Protein AF-X0U8C5-F1 (afdb_monomer_lite)

Sequence (104 aa):
ECVDGCVVRMTNAYPVYADNHEDHRQTIKKWLNEYFKNVFPAGRGGLHMYNNQDHSMMAAILSVQNVIEDAGFDVWAINSDAEYAEEGQAATEVEERLVPKALS

Structure (mmCIF, N/CA/C/O backbone):
data_AF-X0U8C5-F1
#
_entry.id   AF-X0U8C5-F1
#
loop_
_atom_site.group_PDB
_atom_site.id
_atom_site.type_symbol
_atom_site.label_atom_id
_atom_site.label_alt_id
_atom_site.label_comp_id
_atom_site.label_asym_id
_atom_site.label_entity_id
_atom_site.label_seq_id
_atom_site.pdbx_PDB_ins_code
_atom_site.Cartn_x
_atom_site.Cartn_y
_atom_site.Cartn_z
_atom_site.occupancy
_atom_site.B_iso_or_equiv
_atom_site.auth_seq_id
_atom_site.auth_comp_id
_atom_site.auth_asym_id
_atom_site.auth_atom_id
_atom_site.pdbx_PDB_model_num
ATOM 1 N N . GLU A 1 1 ? 21.235 -21.627 -31.579 1.00 83.69 1 GLU A N 1
ATOM 2 C CA . GLU A 1 1 ? 20.189 -20.876 -32.300 1.00 83.69 1 GLU A CA 1
ATOM 3 C C . GLU A 1 1 ? 19.184 -20.383 -31.269 1.00 83.69 1 GLU A C 1
ATOM 5 O O . GLU A 1 1 ? 18.907 -21.127 -30.335 1.00 83.69 1 GLU A O 1
ATOM 10 N N . CYS A 1 2 ? 18.746 -19.126 -31.347 1.00 84.06 2 CYS A N 1
ATOM 11 C CA . CYS A 1 2 ? 17.710 -18.609 -30.450 1.00 84.06 2 CYS A CA 1
ATOM 12 C C . CYS A 1 2 ? 16.343 -18.962 -31.042 1.00 84.06 2 CYS A C 1
ATOM 14 O O . CYS A 1 2 ? 16.136 -18.721 -32.229 1.00 84.06 2 CYS A O 1
ATOM 16 N N . VAL A 1 3 ? 15.451 -19.546 -30.239 1.00 94.25 3 VAL A N 1
ATOM 17 C CA . VAL A 1 3 ? 14.159 -20.071 -30.714 1.00 94.25 3 VAL A CA 1
ATOM 18 C C . VAL A 1 3 ? 13.023 -19.057 -30.521 1.00 94.25 3 VAL A C 1
ATOM 20 O O . VAL A 1 3 ? 12.092 -19.056 -31.318 1.00 94.25 3 VAL A O 1
ATOM 23 N N . ASP A 1 4 ? 13.105 -18.176 -29.512 1.00 94.44 4 ASP A N 1
ATOM 24 C CA . ASP A 1 4 ? 12.133 -17.097 -29.268 1.00 94.44 4 ASP A CA 1
ATOM 25 C C . ASP A 1 4 ? 12.685 -16.028 -28.294 1.00 94.44 4 ASP A C 1
ATOM 27 O O . ASP A 1 4 ? 13.657 -16.272 -27.573 1.00 94.44 4 ASP A O 1
ATOM 31 N N . GLY A 1 5 ? 12.053 -14.852 -28.249 1.00 95.19 5 GLY A N 1
ATOM 32 C CA . GLY A 1 5 ? 12.324 -13.777 -27.296 1.00 95.19 5 GLY A CA 1
ATOM 33 C C . GLY A 1 5 ? 11.153 -12.796 -27.180 1.00 95.19 5 GLY A C 1
ATOM 34 O O . GLY A 1 5 ? 10.533 -12.427 -28.173 1.00 95.19 5 GLY A O 1
ATOM 35 N N . CYS A 1 6 ? 10.869 -12.329 -25.960 1.00 95.75 6 CYS A N 1
ATOM 36 C CA . CYS A 1 6 ? 9.777 -11.393 -25.679 1.00 95.75 6 CYS A CA 1
ATOM 37 C C . CYS A 1 6 ? 10.272 -10.189 -24.868 1.00 95.75 6 CYS A C 1
ATOM 39 O O . CYS A 1 6 ? 11.076 -10.335 -23.947 1.00 95.75 6 CYS A O 1
ATOM 41 N N . VAL A 1 7 ? 9.765 -8.998 -25.199 1.00 96.25 7 VAL A N 1
ATOM 42 C CA . VAL A 1 7 ? 10.016 -7.754 -24.465 1.00 96.25 7 VAL A CA 1
ATOM 43 C C . VAL A 1 7 ? 8.679 -7.165 -24.044 1.00 96.25 7 VAL A C 1
ATOM 45 O O . VAL A 1 7 ? 7.844 -6.833 -24.883 1.00 96.25 7 VAL A O 1
ATOM 48 N N . VAL A 1 8 ? 8.500 -6.986 -22.737 1.00 96.31 8 VAL A N 1
ATOM 49 C CA . VAL A 1 8 ? 7.327 -6.319 -22.168 1.00 96.31 8 VAL A CA 1
ATOM 50 C C . VAL A 1 8 ? 7.792 -5.110 -21.375 1.00 96.31 8 VAL A C 1
ATOM 52 O O . VAL A 1 8 ? 8.607 -5.223 -20.462 1.00 96.31 8 VAL A O 1
ATOM 55 N N . ARG A 1 9 ? 7.256 -3.936 -21.712 1.00 96.38 9 ARG A N 1
ATOM 56 C CA . ARG A 1 9 ? 7.473 -2.714 -20.939 1.00 96.38 9 ARG A CA 1
ATOM 57 C C . ARG A 1 9 ? 6.343 -2.555 -19.931 1.00 96.38 9 ARG A C 1
ATOM 59 O O . ARG A 1 9 ? 5.200 -2.355 -20.325 1.00 96.38 9 ARG A O 1
ATOM 66 N N . MET A 1 10 ? 6.678 -2.593 -18.645 1.00 94.31 10 MET A N 1
ATOM 67 C CA . MET A 1 10 ? 5.725 -2.362 -17.562 1.00 94.31 10 MET A CA 1
ATOM 68 C C . MET A 1 10 ? 5.948 -0.978 -16.953 1.00 94.31 10 MET A C 1
ATOM 70 O O . MET A 1 10 ? 6.981 -0.714 -16.339 1.00 94.31 10 MET A O 1
ATOM 74 N N . THR A 1 11 ? 4.990 -0.073 -17.137 1.00 92.38 11 THR A N 1
ATOM 75 C CA . THR A 1 11 ? 4.985 1.218 -16.437 1.00 92.38 11 THR A CA 1
ATOM 76 C C . THR A 1 11 ? 4.636 1.008 -14.966 1.00 92.38 11 THR A C 1
ATOM 78 O O . THR A 1 11 ? 3.764 0.199 -14.666 1.00 92.38 11 THR A O 1
ATOM 81 N N . ASN A 1 12 ? 5.269 1.759 -14.061 1.00 87.62 12 ASN A N 1
ATOM 82 C CA . ASN A 1 12 ? 5.011 1.705 -12.613 1.00 87.62 12 ASN A CA 1
ATOM 83 C C . ASN A 1 12 ? 5.260 0.323 -11.976 1.00 87.62 12 ASN A C 1
ATOM 85 O O . ASN A 1 12 ? 4.558 -0.082 -11.054 1.00 87.62 12 ASN A O 1
ATOM 89 N N . ALA A 1 13 ? 6.265 -0.412 -12.462 1.00 88.19 13 ALA A N 1
ATOM 90 C CA . ALA A 1 13 ? 6.612 -1.735 -11.936 1.00 88.19 13 ALA A CA 1
ATOM 91 C C . ALA A 1 13 ? 7.159 -1.699 -10.495 1.00 88.19 13 ALA A C 1
ATOM 93 O O . ALA A 1 13 ? 7.017 -2.673 -9.746 1.00 88.19 13 ALA A O 1
ATOM 94 N N . TYR A 1 14 ? 7.776 -0.579 -10.111 1.00 88.12 14 TYR A N 1
ATOM 95 C CA . TYR A 1 14 ? 8.426 -0.403 -8.819 1.00 88.12 14 TYR A CA 1
ATOM 96 C C . TYR A 1 14 ? 8.035 0.938 -8.195 1.00 88.12 14 TYR A C 1
ATOM 98 O O . TYR A 1 14 ? 8.035 1.953 -8.902 1.00 88.12 14 TYR A O 1
ATOM 106 N N . PRO A 1 15 ? 7.705 0.960 -6.894 1.00 89.00 15 PRO A N 1
ATOM 107 C CA . PRO A 1 15 ? 7.554 2.205 -6.168 1.00 89.00 15 PRO A CA 1
ATOM 108 C C . PRO A 1 15 ? 8.931 2.851 -6.031 1.00 89.00 15 PRO A C 1
ATOM 110 O O . PRO A 1 15 ? 9.899 2.211 -5.642 1.00 89.00 15 PRO A O 1
ATOM 113 N N . VAL A 1 16 ? 9.050 4.125 -6.380 1.00 88.25 16 VAL A N 1
ATOM 114 C CA . VAL A 1 16 ? 10.305 4.857 -6.189 1.00 88.25 16 VAL A CA 1
ATOM 115 C C . VAL A 1 16 ? 10.252 5.540 -4.831 1.00 88.25 16 VAL A C 1
ATOM 117 O O . VAL A 1 16 ? 9.328 6.314 -4.563 1.00 88.25 16 VAL A O 1
ATOM 120 N N . TYR A 1 17 ? 11.234 5.244 -3.982 1.00 88.12 17 TYR A N 1
ATOM 121 C CA . TYR A 1 17 ? 11.410 5.885 -2.682 1.00 88.12 17 TYR A CA 1
ATOM 122 C C . TYR A 1 17 ? 12.292 7.125 -2.875 1.00 88.12 17 TYR A C 1
ATOM 124 O O . TYR A 1 17 ? 13.505 7.080 -2.703 1.00 88.12 17 TYR A O 1
ATOM 132 N N . ALA A 1 18 ? 11.682 8.214 -3.346 1.00 85.62 18 ALA A N 1
ATOM 133 C CA . ALA A 1 18 ? 12.333 9.523 -3.409 1.00 85.62 18 ALA A CA 1
ATOM 134 C C . ALA A 1 18 ? 12.385 10.177 -2.014 1.00 85.62 18 ALA A C 1
ATOM 136 O O . ALA A 1 18 ? 11.712 9.712 -1.096 1.00 85.62 18 ALA A O 1
ATOM 137 N N . ASP A 1 19 ? 13.112 11.288 -1.872 1.00 86.88 19 ASP A N 1
ATOM 138 C CA . ASP A 1 19 ? 13.360 11.970 -0.587 1.00 86.88 19 ASP A CA 1
ATOM 139 C C . ASP A 1 19 ? 12.097 12.257 0.253 1.00 86.88 19 ASP A C 1
ATOM 141 O O . ASP A 1 19 ? 12.155 12.268 1.477 1.00 86.88 19 ASP A O 1
ATOM 145 N N . ASN A 1 20 ? 10.944 12.465 -0.389 1.00 90.44 20 ASN A N 1
ATOM 146 C CA . ASN A 1 20 ? 9.655 12.768 0.248 1.00 90.44 20 ASN A CA 1
ATOM 147 C C . ASN A 1 20 ? 8.638 11.613 0.187 1.00 90.44 20 ASN A C 1
ATOM 149 O O . ASN A 1 20 ? 7.436 11.827 0.357 1.00 90.44 20 ASN A O 1
ATOM 153 N N . HIS A 1 21 ? 9.094 10.389 -0.091 1.00 89.00 21 HIS A N 1
ATOM 154 C CA . HIS A 1 21 ? 8.234 9.207 -0.200 1.00 89.00 21 HIS A CA 1
ATOM 155 C C . HIS A 1 21 ? 7.390 8.981 1.055 1.00 89.00 21 HIS A C 1
ATOM 157 O O . HIS A 1 21 ? 6.173 8.820 0.947 1.00 89.00 21 HIS A O 1
ATOM 163 N N . GLU A 1 22 ? 8.025 9.013 2.227 1.00 89.81 22 GLU A N 1
ATOM 164 C CA . GLU A 1 22 ? 7.361 8.794 3.511 1.00 89.81 22 GLU A CA 1
ATOM 165 C C . GLU A 1 22 ? 6.276 9.846 3.756 1.00 89.81 22 GLU A C 1
ATOM 167 O O . GLU A 1 22 ? 5.124 9.497 4.005 1.00 89.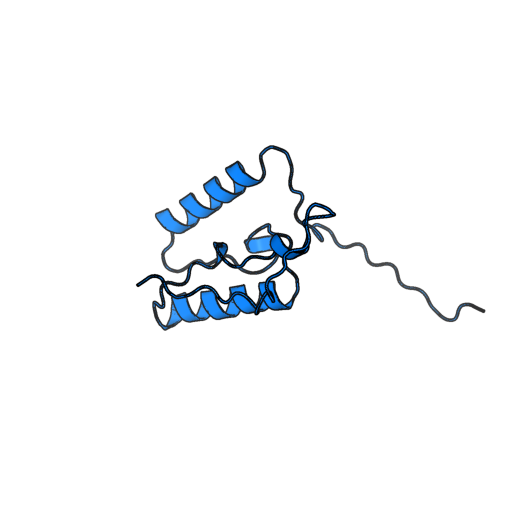81 22 GLU A O 1
ATOM 172 N N . ASP A 1 23 ? 6.610 11.128 3.591 1.00 94.00 23 ASP A N 1
ATOM 173 C CA . ASP A 1 23 ? 5.683 12.243 3.805 1.00 94.00 23 ASP A CA 1
ATOM 174 C C . ASP A 1 23 ? 4.459 12.155 2.885 1.00 94.00 23 ASP A C 1
ATOM 176 O O . ASP A 1 23 ? 3.315 12.352 3.314 1.00 94.00 23 ASP A O 1
ATOM 180 N N . HIS A 1 24 ? 4.673 11.811 1.613 1.00 94.06 24 HIS A N 1
ATOM 181 C CA . HIS A 1 24 ? 3.585 11.586 0.666 1.00 94.06 24 HIS A CA 1
ATOM 182 C C . HIS A 1 24 ? 2.724 10.387 1.060 1.00 94.06 24 HIS A C 1
ATOM 184 O O . HIS A 1 24 ? 1.492 10.478 1.036 1.00 94.06 24 HIS A O 1
ATOM 190 N N . ARG A 1 25 ? 3.347 9.274 1.461 1.00 92.62 25 ARG A N 1
ATOM 191 C CA . ARG A 1 25 ? 2.620 8.076 1.888 1.00 92.62 25 ARG A CA 1
ATOM 192 C C . ARG A 1 25 ? 1.779 8.359 3.130 1.00 92.62 25 ARG A C 1
ATOM 194 O O . ARG A 1 25 ? 0.603 8.007 3.151 1.00 92.62 25 ARG A O 1
ATOM 201 N N . GLN A 1 26 ? 2.333 9.053 4.123 1.00 93.94 26 GLN A N 1
ATOM 202 C CA . GLN A 1 26 ? 1.609 9.453 5.331 1.00 93.94 26 GLN A CA 1
ATOM 203 C C . GLN A 1 26 ? 0.461 10.415 5.024 1.00 93.94 26 GLN A C 1
ATOM 205 O O . GLN A 1 26 ? -0.625 10.275 5.587 1.00 93.94 26 GLN A O 1
ATOM 210 N N . THR A 1 27 ? 0.656 11.346 4.086 1.00 96.81 27 THR A N 1
ATOM 211 C CA . THR A 1 27 ? -0.412 12.242 3.621 1.00 96.81 27 THR A CA 1
ATOM 212 C C . THR A 1 27 ? -1.589 11.447 3.049 1.00 96.81 27 THR A C 1
ATOM 214 O O . THR A 1 27 ? -2.737 11.684 3.432 1.00 96.81 27 THR A O 1
ATOM 217 N N . ILE A 1 28 ? -1.315 10.458 2.190 1.00 95.50 28 ILE A N 1
ATOM 218 C CA . ILE A 1 28 ? -2.342 9.584 1.602 1.00 95.50 28 ILE A CA 1
ATOM 219 C C . ILE A 1 28 ? -2.994 8.700 2.674 1.00 95.50 28 ILE A C 1
ATOM 221 O O . ILE A 1 28 ? -4.221 8.633 2.729 1.00 95.50 28 ILE A O 1
ATOM 225 N N . LYS A 1 29 ? -2.203 8.063 3.552 1.00 94.38 29 LYS A N 1
ATOM 226 C CA . LYS A 1 29 ? -2.702 7.230 4.663 1.00 94.38 29 LYS A CA 1
ATOM 227 C C . LYS A 1 29 ? -3.663 8.016 5.548 1.00 94.38 29 LYS A C 1
ATOM 229 O O . LYS A 1 29 ? -4.769 7.553 5.817 1.00 94.38 29 LYS A O 1
ATOM 234 N N . LYS A 1 30 ? -3.268 9.221 5.968 1.00 95.88 30 LYS A N 1
ATOM 235 C CA . LYS A 1 30 ? -4.098 10.095 6.801 1.00 95.88 30 LYS A CA 1
ATOM 236 C C . LYS A 1 30 ? -5.399 10.466 6.096 1.00 95.88 30 LYS A C 1
ATOM 238 O O . LYS A 1 30 ? -6.460 10.334 6.695 1.00 95.88 30 LYS A O 1
ATOM 243 N N . TRP A 1 31 ? -5.322 10.900 4.839 1.00 96.94 31 TRP A N 1
ATOM 244 C CA . TRP A 1 31 ? -6.506 11.274 4.071 1.00 96.94 31 TRP A CA 1
ATOM 245 C C . TRP A 1 31 ? -7.472 10.094 3.896 1.00 96.94 31 TRP A C 1
ATOM 247 O O . TRP A 1 31 ? -8.669 10.241 4.128 1.00 96.94 31 TRP A O 1
ATOM 257 N N . LEU A 1 32 ? -6.968 8.901 3.572 1.00 95.12 32 LEU A N 1
ATOM 258 C CA . LEU A 1 32 ? -7.811 7.709 3.469 1.00 95.12 32 LEU A CA 1
ATOM 259 C C . LEU A 1 32 ? -8.511 7.394 4.797 1.00 95.12 32 LEU 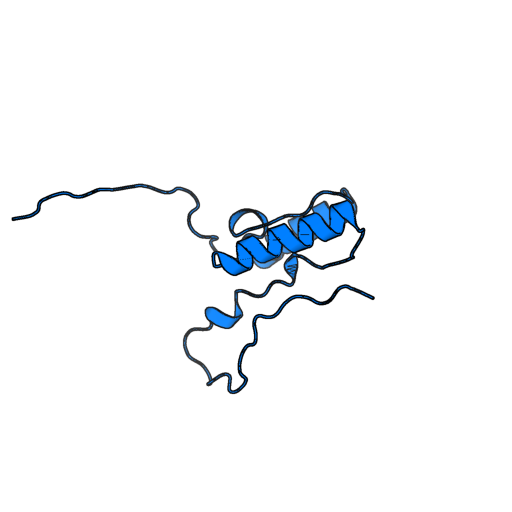A C 1
ATOM 261 O O . LEU A 1 32 ? -9.730 7.253 4.811 1.00 95.12 32 LEU A O 1
ATOM 265 N N . ASN A 1 33 ? -7.766 7.376 5.904 1.00 92.00 33 ASN A N 1
ATOM 266 C CA . ASN A 1 33 ? -8.309 7.065 7.229 1.00 92.00 33 ASN A CA 1
ATOM 267 C C . ASN A 1 33 ? -9.322 8.107 7.736 1.00 92.00 33 ASN A C 1
ATOM 269 O O . ASN A 1 33 ? -10.245 7.764 8.471 1.00 92.00 33 ASN A O 1
ATOM 273 N N . GLU A 1 34 ? -9.144 9.381 7.384 1.00 95.75 34 GLU A N 1
ATOM 274 C CA . GLU A 1 34 ? -10.016 10.472 7.831 1.00 95.75 34 GLU A CA 1
ATOM 275 C C . GLU A 1 34 ? -11.359 10.475 7.089 1.00 95.75 34 GLU A C 1
ATOM 277 O O . GLU A 1 34 ? -12.407 10.690 7.701 1.00 95.75 34 GLU A O 1
ATOM 282 N N . TYR A 1 35 ? -11.340 10.218 5.778 1.00 96.75 35 TYR A N 1
ATOM 283 C CA . TYR A 1 35 ? -12.513 10.409 4.921 1.00 96.75 35 TYR A CA 1
ATOM 284 C C . TYR A 1 35 ? -13.218 9.110 4.521 1.00 96.75 35 TYR A C 1
ATOM 286 O O . TYR A 1 35 ? -14.379 9.159 4.109 1.00 96.75 35 TYR A O 1
ATOM 294 N N . PHE A 1 36 ? -12.573 7.949 4.661 1.00 93.56 36 PHE A N 1
ATOM 295 C CA . PHE A 1 36 ? -13.124 6.673 4.214 1.00 93.56 36 PHE A CA 1
ATOM 296 C C . PHE A 1 36 ? -12.990 5.596 5.287 1.00 93.56 36 PHE A C 1
ATOM 298 O O . PHE A 1 36 ? -11.903 5.281 5.755 1.00 93.56 36 PHE A O 1
ATOM 305 N N . LYS A 1 37 ? -14.118 4.973 5.636 1.00 88.00 37 LYS A N 1
ATOM 306 C CA . LYS A 1 37 ? -14.153 3.842 6.579 1.00 88.00 37 LYS A CA 1
ATOM 307 C C . LYS A 1 37 ? -14.099 2.476 5.893 1.00 88.00 37 LYS A C 1
ATOM 309 O O . LYS A 1 37 ? -13.937 1.462 6.552 1.00 88.00 37 LYS A O 1
ATOM 314 N N . ASN A 1 38 ? -14.282 2.446 4.575 1.00 89.50 38 ASN A N 1
ATOM 315 C CA . ASN A 1 38 ? -14.466 1.232 3.778 1.00 89.50 38 ASN A CA 1
ATOM 316 C C . ASN A 1 38 ? -13.555 1.183 2.539 1.00 89.50 38 ASN A C 1
ATOM 318 O O . ASN A 1 38 ? -13.832 0.435 1.603 1.00 89.50 38 ASN A O 1
ATOM 322 N N . VAL A 1 39 ? -12.499 1.999 2.505 1.00 93.12 39 VAL A N 1
ATOM 323 C CA . VAL A 1 39 ? -11.502 2.008 1.430 1.00 93.12 39 VAL A CA 1
ATOM 324 C C . VAL A 1 39 ? -10.158 1.631 2.030 1.00 93.12 39 VAL A C 1
ATOM 326 O O . VAL A 1 39 ? -9.635 2.348 2.877 1.00 93.12 39 VAL A O 1
ATOM 329 N N . PHE A 1 40 ? -9.595 0.520 1.561 1.00 93.06 40 PHE A N 1
ATOM 330 C CA . PHE A 1 40 ? -8.315 0.002 2.032 1.00 93.06 40 PHE A CA 1
ATOM 331 C C . PHE A 1 40 ? -7.352 -0.145 0.848 1.00 93.06 40 PHE A C 1
ATOM 333 O O 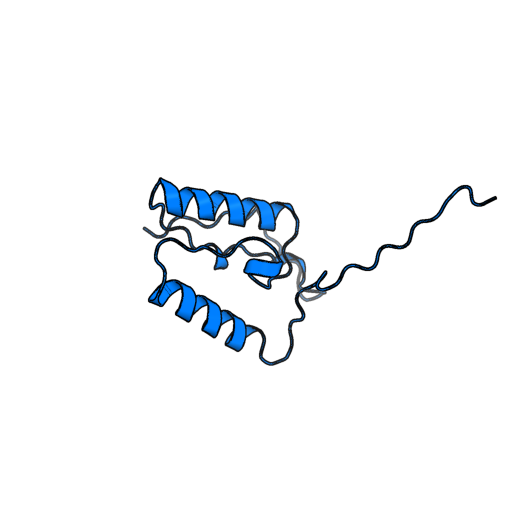. PHE A 1 40 ? -7.702 -0.790 -0.145 1.00 93.06 40 PHE A O 1
ATOM 340 N N . PRO A 1 41 ? -6.156 0.464 0.904 1.00 93.00 41 PRO A N 1
ATOM 341 C CA . PRO A 1 41 ? -5.137 0.255 -0.112 1.00 93.00 41 PRO A CA 1
ATOM 342 C C . PRO A 1 41 ? -4.530 -1.141 0.022 1.00 93.00 41 PRO A C 1
ATOM 344 O O . PRO A 1 41 ? -4.308 -1.637 1.124 1.00 93.00 41 PRO A O 1
ATOM 347 N N . ALA A 1 42 ? -4.216 -1.761 -1.113 1.00 92.44 42 ALA A N 1
ATOM 348 C CA . ALA A 1 42 ? -3.612 -3.085 -1.155 1.00 92.44 42 ALA A CA 1
ATOM 349 C C . ALA A 1 42 ? -2.562 -3.198 -2.267 1.00 92.44 42 ALA A C 1
ATOM 351 O O . ALA A 1 42 ? -2.588 -2.475 -3.269 1.00 92.44 42 ALA A O 1
ATOM 352 N N . GLY A 1 43 ? -1.641 -4.145 -2.092 1.00 90.56 43 GLY A N 1
ATOM 353 C CA . GLY A 1 43 ? -0.591 -4.452 -3.060 1.00 90.56 43 GLY A CA 1
ATOM 354 C C . GLY A 1 43 ? 0.493 -3.379 -3.192 1.00 90.56 43 GLY A C 1
ATOM 355 O O . GLY A 1 43 ? 0.496 -2.362 -2.500 1.00 90.56 43 GLY A O 1
ATOM 356 N N . ARG A 1 44 ? 1.437 -3.620 -4.109 1.00 90.38 44 ARG A N 1
ATOM 357 C CA . ARG A 1 44 ? 2.602 -2.753 -4.364 1.00 90.38 44 ARG A CA 1
ATOM 358 C C . ARG A 1 44 ? 2.225 -1.313 -4.726 1.00 90.38 44 ARG A C 1
ATOM 360 O O . ARG A 1 44 ? 2.772 -0.381 -4.154 1.00 90.38 44 ARG A O 1
ATOM 367 N N . GLY A 1 45 ? 1.290 -1.130 -5.660 1.00 89.69 45 GLY A N 1
ATOM 368 C CA . GLY A 1 45 ? 0.881 0.202 -6.120 1.00 89.69 45 GLY A CA 1
ATOM 369 C C . GLY A 1 45 ? -0.052 0.932 -5.152 1.00 89.69 45 GLY A C 1
ATOM 370 O O . GLY A 1 45 ? 0.036 2.148 -5.035 1.00 89.69 45 GLY A O 1
ATOM 371 N N . GLY A 1 46 ? -0.924 0.205 -4.445 1.00 92.25 46 GLY A N 1
ATOM 372 C CA . GLY A 1 46 ? -1.864 0.813 -3.500 1.00 92.25 46 GLY A CA 1
ATOM 373 C C . GLY A 1 46 ? -1.182 1.297 -2.224 1.00 92.25 46 GLY A C 1
ATOM 374 O O . GLY A 1 46 ? -1.499 2.375 -1.734 1.00 92.25 46 GLY A O 1
ATOM 375 N N . LEU A 1 47 ? -0.224 0.519 -1.713 1.00 92.62 47 LEU A N 1
ATOM 376 C CA . LEU A 1 47 ? 0.547 0.880 -0.521 1.00 92.62 47 LEU A CA 1
ATOM 377 C C . LEU A 1 47 ? 1.803 1.702 -0.851 1.00 92.62 47 LEU A C 1
ATOM 379 O O . LEU A 1 47 ? 2.377 2.324 0.038 1.00 92.62 47 LEU A O 1
ATOM 383 N N . HIS A 1 48 ? 2.226 1.711 -2.121 1.00 92.19 48 HIS A N 1
ATOM 384 C CA . HIS A 1 48 ? 3.481 2.307 -2.597 1.00 92.19 48 HIS A CA 1
ATOM 385 C C . HIS A 1 48 ? 4.713 1.815 -1.814 1.00 92.19 48 HIS A C 1
ATOM 387 O O . HIS A 1 48 ? 5.643 2.575 -1.543 1.00 92.19 48 HIS A O 1
ATOM 393 N N . MET A 1 49 ? 4.697 0.526 -1.458 1.00 88.62 49 MET A N 1
ATOM 394 C CA . MET A 1 49 ? 5.766 -0.192 -0.753 1.00 88.62 49 MET A CA 1
ATOM 395 C C . MET A 1 49 ? 6.340 -1.300 -1.639 1.00 88.62 49 MET A C 1
ATOM 397 O O . MET A 1 49 ? 5.615 -1.832 -2.492 1.00 88.62 49 MET A O 1
ATOM 401 N N . TYR A 1 50 ? 7.614 -1.663 -1.449 1.00 86.06 50 TYR A N 1
ATOM 402 C CA . TYR A 1 50 ? 8.320 -2.739 -2.170 1.00 86.06 50 TYR A CA 1
ATOM 403 C C . TYR A 1 50 ? 7.807 -4.146 -1.807 1.00 86.06 50 TYR A C 1
ATOM 405 O O . TYR A 1 50 ? 8.545 -5.055 -1.454 1.00 86.06 50 TYR A O 1
ATOM 413 N N . ASN A 1 51 ? 6.506 -4.365 -1.969 1.00 84.88 51 ASN A N 1
ATOM 414 C CA . ASN A 1 51 ? 5.854 -5.623 -1.656 1.00 84.88 51 ASN A CA 1
ATOM 415 C C . ASN A 1 51 ? 6.146 -6.692 -2.716 1.00 84.88 51 ASN A C 1
ATOM 417 O O . ASN A 1 51 ? 5.961 -6.471 -3.925 1.00 84.88 51 ASN A O 1
ATOM 421 N N . ASN A 1 52 ? 6.524 -7.876 -2.239 1.00 85.88 52 ASN A N 1
ATOM 422 C CA . ASN A 1 52 ? 6.462 -9.129 -2.982 1.00 85.88 52 ASN A CA 1
ATOM 423 C C . ASN A 1 52 ? 5.002 -9.611 -3.122 1.00 85.88 52 ASN A C 1
ATOM 425 O O . ASN A 1 52 ? 4.054 -8.975 -2.639 1.00 85.88 52 ASN A O 1
ATOM 429 N N . GLN A 1 53 ? 4.792 -10.682 -3.892 1.00 89.25 53 GLN A N 1
ATOM 430 C CA . GLN A 1 53 ? 3.444 -11.145 -4.250 1.00 89.25 53 GLN A CA 1
ATOM 431 C C . GLN A 1 53 ? 2.634 -11.582 -3.028 1.00 89.25 53 GLN A C 1
ATOM 433 O O . GLN A 1 53 ? 1.442 -11.293 -2.947 1.00 89.25 53 GLN A O 1
ATOM 438 N N . ASP A 1 54 ? 3.268 -12.247 -2.070 1.00 86.50 54 ASP A N 1
ATOM 439 C CA . ASP A 1 54 ? 2.616 -12.724 -0.860 1.00 86.50 54 ASP A CA 1
ATOM 440 C C . ASP A 1 54 ? 2.278 -11.583 0.106 1.00 86.50 54 ASP A C 1
ATOM 442 O O . ASP A 1 54 ? 1.166 -11.569 0.628 1.00 86.50 54 ASP A O 1
ATOM 446 N N . HIS A 1 55 ? 3.135 -10.565 0.243 1.00 87.69 55 HIS A N 1
ATOM 447 C CA . HIS A 1 55 ? 2.787 -9.320 0.948 1.00 87.69 55 HIS A CA 1
ATOM 448 C C . HIS A 1 55 ? 1.601 -8.604 0.291 1.00 87.69 55 HIS A C 1
ATOM 450 O O . HIS A 1 55 ? 0.674 -8.148 0.964 1.00 87.69 55 HIS A O 1
ATOM 456 N N . SER A 1 56 ? 1.582 -8.559 -1.043 1.00 90.50 56 SER A N 1
ATOM 457 C CA . SER A 1 56 ? 0.468 -7.964 -1.787 1.00 90.50 56 SER A CA 1
ATOM 458 C C . SER A 1 56 ? -0.841 -8.730 -1.576 1.00 90.50 56 SER A C 1
ATOM 460 O O . SER A 1 56 ? -1.896 -8.114 -1.427 1.00 90.50 56 SER A O 1
ATOM 462 N N . MET A 1 57 ? -0.771 -10.062 -1.526 1.00 92.44 57 MET A N 1
ATOM 463 C CA . MET A 1 57 ? -1.919 -10.919 -1.237 1.00 92.44 57 MET A CA 1
ATOM 464 C C . MET A 1 57 ? -2.391 -10.765 0.214 1.00 92.44 57 MET A C 1
ATOM 466 O O . MET A 1 57 ? -3.590 -10.649 0.455 1.00 92.44 57 MET A O 1
ATOM 470 N N . MET A 1 58 ? -1.464 -10.695 1.174 1.00 91.31 58 MET A N 1
ATOM 471 C CA . MET A 1 58 ? -1.768 -10.447 2.586 1.00 91.31 58 MET A CA 1
ATOM 472 C C . MET A 1 58 ? -2.539 -9.135 2.755 1.00 91.31 58 MET A C 1
ATOM 474 O O . MET A 1 58 ? -3.578 -9.110 3.409 1.00 91.31 58 MET A O 1
ATOM 478 N N . ALA A 1 59 ? -2.087 -8.064 2.093 1.00 92.56 59 ALA A N 1
ATOM 479 C CA . ALA A 1 59 ? -2.762 -6.769 2.120 1.00 92.56 59 ALA A CA 1
ATOM 480 C C . ALA A 1 59 ? -4.207 -6.859 1.628 1.00 92.56 59 ALA A C 1
ATOM 482 O O . ALA A 1 59 ? -5.100 -6.270 2.237 1.00 92.56 59 ALA A O 1
ATOM 483 N N . ALA A 1 60 ? -4.451 -7.625 0.563 1.00 94.00 60 ALA A N 1
ATOM 484 C CA . ALA A 1 60 ? -5.796 -7.850 0.053 1.00 94.00 60 ALA A CA 1
ATOM 485 C C . ALA A 1 60 ? -6.666 -8.636 1.050 1.00 94.0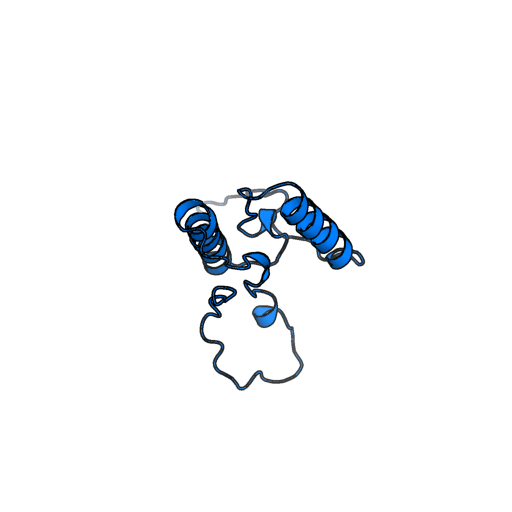0 60 ALA A C 1
ATOM 487 O O . ALA A 1 60 ? -7.800 -8.235 1.305 1.00 94.00 60 ALA A O 1
ATOM 488 N N . ILE A 1 61 ? -6.141 -9.709 1.650 1.00 94.56 61 ILE A N 1
ATOM 489 C CA . ILE A 1 61 ? -6.879 -10.539 2.617 1.00 94.56 61 ILE A CA 1
ATOM 490 C C . ILE A 1 61 ? -7.293 -9.716 3.842 1.00 94.56 61 ILE A C 1
ATOM 492 O O . ILE A 1 61 ? -8.473 -9.695 4.188 1.00 94.56 61 ILE A O 1
ATOM 496 N N . LEU A 1 62 ? -6.355 -8.988 4.454 1.00 93.38 62 LEU A N 1
ATOM 497 C CA . LEU A 1 62 ? -6.641 -8.169 5.637 1.00 93.38 62 LEU A CA 1
ATOM 498 C C . LEU A 1 62 ? -7.592 -7.009 5.311 1.00 93.38 62 LEU A C 1
ATOM 500 O O . LEU A 1 62 ? -8.483 -6.699 6.098 1.00 93.38 62 LEU A O 1
ATOM 504 N N . SER A 1 63 ? -7.466 -6.412 4.120 1.00 93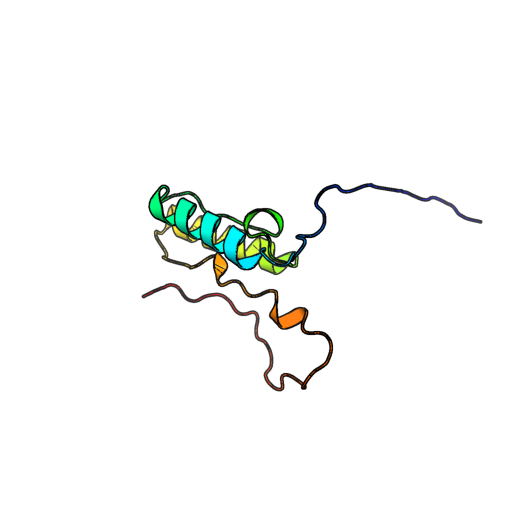.81 63 SER A N 1
ATOM 505 C CA . SER A 1 63 ? -8.407 -5.390 3.644 1.00 93.81 63 SER A CA 1
ATOM 506 C C . SER A 1 63 ? -9.834 -5.934 3.544 1.00 93.81 63 SER A C 1
ATOM 508 O O . SER A 1 63 ? -10.779 -5.276 3.970 1.00 93.81 63 SER A O 1
ATOM 510 N N . VAL A 1 64 ? -10.005 -7.144 3.001 1.00 95.06 64 VAL A N 1
ATOM 511 C CA . VAL A 1 64 ? -11.321 -7.792 2.897 1.00 95.06 64 VAL A CA 1
ATOM 512 C C . VAL A 1 64 ? -11.884 -8.119 4.281 1.00 95.06 64 VAL A C 1
ATOM 514 O O . VAL A 1 64 ? -13.063 -7.866 4.520 1.00 95.06 64 VAL A O 1
ATOM 517 N N . GLN A 1 65 ? -11.054 -8.613 5.204 1.00 94.12 65 GLN A N 1
ATOM 518 C CA . GLN A 1 65 ? -11.467 -8.861 6.589 1.00 94.12 65 GLN A CA 1
ATOM 519 C C . GLN A 1 65 ? -11.919 -7.577 7.288 1.00 94.12 65 GLN A C 1
ATOM 521 O O . GLN A 1 65 ? -12.964 -7.570 7.929 1.00 94.12 65 GLN A O 1
ATOM 526 N N . ASN A 1 66 ? -11.214 -6.461 7.096 1.00 93.12 66 ASN A N 1
ATOM 527 C CA . ASN A 1 66 ? -11.656 -5.172 7.627 1.00 93.12 66 ASN A CA 1
ATOM 528 C C . ASN A 1 66 ? -13.023 -4.747 7.078 1.00 93.12 66 ASN A C 1
ATOM 530 O O . ASN A 1 66 ? -13.846 -4.232 7.825 1.00 93.12 66 ASN A O 1
ATOM 534 N N . VAL A 1 67 ? -13.288 -4.971 5.788 1.00 93.25 67 VAL A N 1
ATOM 535 C CA . VAL A 1 67 ? -14.570 -4.592 5.169 1.00 93.25 67 VAL A CA 1
ATOM 536 C C . VAL A 1 67 ? -15.730 -5.466 5.653 1.00 93.25 67 VAL A C 1
ATOM 538 O O . VAL A 1 67 ? -16.832 -4.954 5.838 1.00 93.25 67 VAL A O 1
ATOM 541 N N . ILE A 1 68 ? -15.515 -6.776 5.803 1.00 95.31 68 ILE A N 1
ATOM 542 C CA . ILE A 1 68 ? -16.593 -7.739 6.089 1.00 95.31 68 ILE A CA 1
ATOM 543 C C . ILE A 1 68 ? -16.816 -7.920 7.595 1.00 95.31 68 ILE A C 1
ATOM 545 O O . ILE A 1 68 ? -17.958 -8.072 8.025 1.00 95.31 68 ILE A O 1
ATOM 549 N N . GLU A 1 69 ? -15.743 -7.922 8.383 1.00 94.06 69 GLU A N 1
ATOM 550 C CA . GLU A 1 69 ? -15.750 -8.313 9.799 1.00 94.06 69 GLU A CA 1
ATOM 551 C C . GLU A 1 69 ? -15.440 -7.148 10.749 1.00 94.06 69 GLU A C 1
ATOM 553 O O . GLU A 1 69 ? -15.482 -7.343 11.960 1.00 94.06 69 GLU A O 1
ATOM 558 N N . ASP A 1 70 ? -15.130 -5.954 10.226 1.00 90.69 70 ASP A N 1
ATOM 559 C CA . ASP A 1 70 ? -14.640 -4.810 11.017 1.00 90.69 70 ASP A CA 1
ATOM 560 C C . ASP A 1 70 ? -13.408 -5.181 11.870 1.00 90.69 70 ASP A C 1
ATOM 562 O O . ASP A 1 70 ? -13.254 -4.784 13.021 1.00 90.69 70 ASP A O 1
ATOM 566 N N . ALA A 1 71 ? -12.520 -6.001 11.295 1.00 90.25 71 ALA A N 1
ATOM 567 C CA . ALA A 1 71 ? -11.441 -6.676 12.017 1.00 90.25 71 ALA A CA 1
ATOM 568 C C . ALA A 1 71 ? -10.296 -5.765 12.515 1.00 90.25 71 ALA A C 1
ATOM 570 O O . ALA A 1 71 ? -9.437 -6.222 13.267 1.00 90.25 71 ALA A O 1
ATOM 571 N N . GLY A 1 72 ? -10.250 -4.490 12.113 1.00 90.06 72 GLY A N 1
ATOM 572 C CA . GLY A 1 72 ? -9.307 -3.508 12.662 1.00 90.06 72 GLY A CA 1
ATOM 573 C C . GLY A 1 72 ? -7.822 -3.741 12.336 1.00 90.06 72 GLY A C 1
ATOM 574 O O . GLY A 1 72 ? -6.951 -3.305 13.089 1.00 90.06 72 GLY A O 1
ATOM 575 N N . PHE A 1 73 ? -7.491 -4.423 11.238 1.00 91.44 73 PHE A N 1
ATOM 576 C CA . PHE A 1 73 ? -6.104 -4.613 10.803 1.00 91.44 73 PHE A CA 1
ATOM 577 C C . PHE A 1 73 ? -5.506 -3.339 10.187 1.00 91.44 73 PHE A C 1
ATOM 579 O O . PHE A 1 73 ? -6.105 -2.737 9.292 1.00 91.44 73 PHE A O 1
ATOM 586 N N . ASP A 1 74 ? -4.276 -2.975 10.573 1.00 90.31 74 ASP A N 1
ATOM 587 C CA . ASP A 1 74 ? -3.505 -1.951 9.853 1.00 90.31 74 ASP A CA 1
ATOM 588 C C . ASP A 1 74 ? -2.795 -2.571 8.638 1.00 90.31 74 ASP A C 1
ATOM 590 O O . ASP A 1 74 ? -1.711 -3.147 8.743 1.00 90.31 74 ASP A O 1
ATOM 594 N N . VAL A 1 75 ? -3.399 -2.422 7.458 1.00 90.12 75 VAL A N 1
ATOM 595 C CA . VAL A 1 75 ? -2.840 -2.906 6.181 1.00 90.12 75 VAL A CA 1
ATOM 596 C C . VAL A 1 75 ? -1.522 -2.223 5.799 1.00 90.12 75 VAL A C 1
ATOM 598 O O . VAL A 1 75 ? -0.762 -2.763 4.998 1.00 90.12 75 VAL A O 1
ATOM 601 N N . TRP A 1 76 ? -1.215 -1.061 6.382 1.00 89.88 76 TRP A N 1
ATOM 602 C CA . TRP A 1 76 ? 0.047 -0.354 6.158 1.00 89.88 76 TRP A CA 1
ATOM 603 C C . TRP A 1 76 ? 1.205 -0.917 6.986 1.00 89.88 76 TRP A C 1
ATOM 605 O O . TRP A 1 76 ? 2.347 -0.548 6.734 1.00 89.88 76 TRP A O 1
ATOM 615 N N . ALA A 1 77 ? 0.924 -1.772 7.975 1.00 87.62 77 ALA A N 1
ATOM 616 C CA . ALA A 1 77 ? 1.934 -2.400 8.828 1.00 87.62 77 ALA A CA 1
ATOM 617 C C . ALA A 1 77 ? 2.500 -3.704 8.237 1.00 87.62 77 ALA A C 1
ATOM 619 O O . ALA A 1 77 ? 3.334 -4.356 8.863 1.00 87.62 77 ALA A O 1
ATOM 620 N N . ILE A 1 78 ? 2.044 -4.105 7.045 1.00 84.25 78 ILE A N 1
ATOM 621 C CA . ILE A 1 78 ? 2.589 -5.256 6.320 1.00 84.25 78 ILE A CA 1
ATOM 622 C C . ILE A 1 78 ? 4.003 -4.892 5.876 1.00 84.25 78 ILE A C 1
ATOM 624 O O . ILE A 1 78 ? 4.186 -4.039 5.010 1.00 84.25 78 ILE A O 1
ATOM 628 N N . ASN A 1 79 ? 4.994 -5.512 6.509 1.00 67.94 79 ASN A N 1
ATOM 629 C CA . ASN A 1 79 ? 6.387 -5.128 6.354 1.00 67.94 79 ASN A CA 1
ATOM 630 C C . ASN A 1 79 ? 7.041 -5.880 5.188 1.00 67.94 79 ASN A C 1
ATOM 632 O O . ASN A 1 79 ? 7.233 -7.089 5.266 1.00 67.94 79 ASN A O 1
ATOM 636 N N . SER A 1 80 ? 7.401 -5.155 4.129 1.00 58.16 80 SER A N 1
ATOM 637 C CA . SER A 1 80 ? 8.285 -5.640 3.060 1.00 58.16 80 SER A CA 1
ATOM 638 C C . SER A 1 80 ? 9.702 -5.076 3.134 1.00 58.16 80 SER A C 1
ATOM 640 O O . SER A 1 80 ? 10.589 -5.567 2.445 1.00 58.16 80 SER A O 1
ATOM 642 N N . ASP A 1 81 ? 9.917 -4.020 3.921 1.00 55.22 81 ASP A N 1
ATOM 643 C CA . ASP A 1 81 ? 11.182 -3.277 3.940 1.00 55.22 81 ASP A CA 1
ATOM 644 C C . ASP A 1 81 ? 12.265 -3.999 4.762 1.00 55.22 81 ASP A C 1
ATOM 646 O O . ASP A 1 81 ? 13.449 -3.694 4.624 1.00 55.22 81 ASP A O 1
ATOM 650 N N . ALA A 1 82 ? 11.884 -4.999 5.564 1.00 51.47 82 ALA A N 1
ATOM 651 C CA . ALA A 1 82 ? 12.829 -5.864 6.266 1.00 51.47 82 ALA A CA 1
ATOM 652 C C . ALA A 1 82 ? 13.667 -6.740 5.306 1.00 51.47 82 ALA A C 1
ATOM 654 O O . ALA A 1 82 ? 14.842 -6.986 5.565 1.00 51.47 82 ALA A O 1
ATOM 655 N N . GLU A 1 83 ? 13.118 -7.106 4.139 1.00 48.94 83 GLU A N 1
ATOM 656 C CA . GLU A 1 83 ? 13.821 -7.924 3.135 1.00 48.94 83 GLU A CA 1
ATOM 657 C C . GLU A 1 83 ? 14.849 -7.130 2.300 1.00 48.94 83 GLU A C 1
ATOM 659 O O . GLU A 1 83 ? 15.698 -7.736 1.648 1.00 48.94 83 GLU A O 1
ATOM 664 N N . TYR A 1 84 ? 14.792 -5.790 2.292 1.00 45.47 84 TYR A N 1
ATOM 665 C CA . TYR A 1 84 ? 15.574 -4.940 1.374 1.00 45.47 84 TYR A CA 1
ATOM 666 C C . TYR A 1 84 ? 16.720 -4.154 2.025 1.00 45.47 84 TYR A C 1
ATOM 668 O O . TYR A 1 84 ? 17.384 -3.374 1.340 1.00 45.47 84 TYR A O 1
ATOM 676 N N . ALA A 1 85 ? 16.982 -4.344 3.322 1.00 46.84 85 ALA A N 1
ATOM 677 C CA . ALA A 1 85 ? 18.153 -3.767 3.975 1.00 46.84 85 ALA A CA 1
ATOM 678 C C . ALA A 1 85 ? 19.437 -4.434 3.441 1.00 46.84 85 ALA A C 1
ATOM 680 O O . ALA A 1 85 ? 19.938 -5.405 4.009 1.00 46.84 85 ALA A O 1
ATOM 681 N N . GLU A 1 86 ? 19.964 -3.931 2.321 1.00 40.28 86 GLU A N 1
ATOM 682 C CA . GLU A 1 86 ? 21.284 -4.314 1.825 1.00 40.28 86 GLU A CA 1
ATOM 683 C C . GLU A 1 86 ? 22.345 -4.017 2.904 1.00 40.28 86 GLU A C 1
ATOM 685 O O . GLU A 1 86 ? 22.574 -2.872 3.281 1.00 40.28 86 GLU A O 1
ATOM 690 N N . GLU A 1 87 ? 22.948 -5.100 3.407 1.00 47.69 87 GLU A N 1
ATOM 691 C CA . GLU A 1 87 ? 24.197 -5.208 4.175 1.00 47.69 87 GLU A CA 1
ATOM 692 C C . GLU A 1 87 ? 24.399 -4.249 5.364 1.00 47.69 87 GLU A C 1
ATOM 694 O O . GLU A 1 87 ? 24.929 -3.146 5.237 1.00 47.69 87 GLU A O 1
ATOM 699 N N . GLY A 1 88 ? 24.128 -4.736 6.585 1.00 44.69 88 GLY A N 1
ATOM 700 C CA . GLY A 1 88 ? 24.531 -3.979 7.772 1.00 44.69 88 GLY A CA 1
ATOM 701 C C . GLY A 1 88 ? 24.381 -4.580 9.162 1.00 44.69 88 GLY A C 1
ATOM 702 O O . GLY A 1 88 ? 24.695 -3.867 10.099 1.00 44.69 88 GLY A O 1
ATOM 703 N N . GLN A 1 89 ? 23.922 -5.821 9.328 1.00 37.53 89 GLN A N 1
ATOM 704 C CA . GLN A 1 89 ? 24.131 -6.714 10.484 1.00 37.53 89 GLN A CA 1
ATOM 705 C C . GLN A 1 89 ? 23.140 -7.862 10.325 1.00 37.53 89 GLN A C 1
ATOM 707 O O . GLN A 1 89 ? 21.970 -7.629 10.042 1.00 37.53 89 GLN A O 1
ATOM 712 N N . ALA A 1 90 ? 23.621 -9.098 10.452 1.00 41.34 90 ALA A N 1
ATOM 713 C CA . ALA A 1 90 ? 22.778 -10.280 10.372 1.00 41.34 90 ALA A CA 1
ATOM 714 C C . ALA A 1 90 ? 21.587 -10.124 11.326 1.00 41.34 90 ALA A C 1
ATOM 716 O O . ALA A 1 90 ? 21.775 -10.107 12.544 1.00 41.34 90 ALA A O 1
ATOM 717 N N . ALA A 1 91 ? 20.383 -10.009 10.766 1.00 42.12 91 ALA A N 1
ATOM 718 C CA . ALA A 1 91 ? 19.146 -10.177 11.505 1.00 42.12 91 ALA A CA 1
ATOM 719 C C . ALA A 1 91 ? 19.083 -11.647 11.942 1.00 42.12 91 ALA A C 1
ATOM 721 O O . ALA A 1 91 ? 18.572 -12.527 11.256 1.00 42.12 91 ALA A O 1
ATOM 722 N N . THR A 1 92 ? 19.721 -11.942 13.071 1.00 37.47 92 THR A N 1
ATOM 723 C CA . THR A 1 92 ? 19.512 -13.166 13.833 1.00 37.47 92 THR A CA 1
ATOM 724 C C . THR A 1 92 ? 18.167 -13.059 14.521 1.00 37.47 92 THR A C 1
ATOM 726 O O . THR A 1 92 ? 18.104 -12.765 15.705 1.00 37.47 92 THR A O 1
ATOM 729 N N . GLU A 1 93 ? 17.104 -13.275 13.766 1.00 41.69 93 GLU A N 1
ATOM 730 C CA . GLU A 1 93 ? 15.816 -13.750 14.248 1.00 41.69 93 GLU A CA 1
ATOM 731 C C . GLU A 1 93 ? 15.070 -14.242 13.012 1.00 41.69 93 GLU A C 1
ATOM 733 O O . GLU A 1 93 ? 15.043 -13.581 11.980 1.00 41.69 93 GLU A O 1
ATOM 738 N N . VAL A 1 94 ? 14.570 -15.473 13.071 1.00 41.75 94 VAL A N 1
ATOM 739 C CA . VAL A 1 94 ? 13.809 -16.077 11.980 1.00 41.75 94 VAL A CA 1
ATOM 740 C C . VAL A 1 94 ? 12.577 -15.201 11.766 1.00 41.75 94 VAL A C 1
ATOM 742 O O . VAL A 1 94 ? 11.660 -15.232 12.584 1.00 41.75 94 VAL A O 1
ATOM 745 N N . GLU A 1 95 ? 12.591 -14.396 10.703 1.00 44.62 95 GLU A N 1
ATOM 746 C CA . GLU A 1 95 ? 11.478 -13.561 10.252 1.00 44.62 95 GLU A CA 1
ATOM 747 C C . GLU A 1 95 ? 10.324 -14.459 9.794 1.00 44.62 95 GLU A C 1
ATOM 749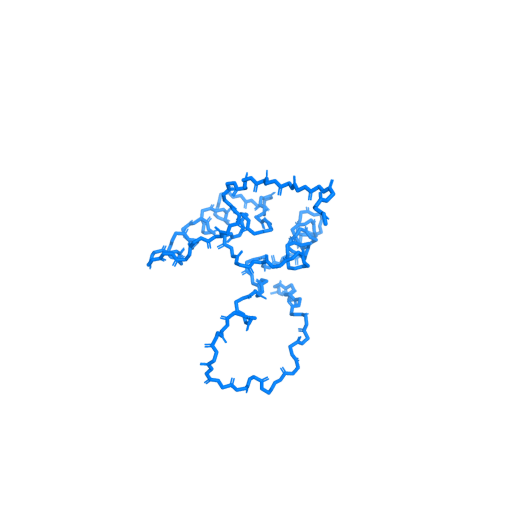 O O . GLU A 1 95 ? 10.100 -14.720 8.612 1.00 44.62 95 GLU A O 1
ATOM 754 N N . GLU A 1 96 ? 9.586 -15.000 10.760 1.00 42.91 96 GLU A N 1
ATOM 755 C CA . GLU A 1 96 ? 8.257 -15.532 10.521 1.00 42.91 96 GLU A CA 1
ATOM 756 C C . GLU A 1 96 ? 7.422 -14.431 9.876 1.00 42.91 96 GLU A C 1
ATOM 758 O O . GLU A 1 96 ? 7.185 -13.398 10.495 1.00 42.91 96 GLU A O 1
ATOM 763 N N . ARG A 1 97 ? 6.987 -14.682 8.635 1.00 50.94 97 ARG A N 1
ATOM 764 C CA . ARG A 1 97 ? 5.897 -14.028 7.896 1.00 50.94 97 ARG A CA 1
ATOM 765 C C . ARG A 1 97 ? 5.040 -13.144 8.813 1.00 50.94 97 ARG A C 1
ATOM 767 O O . ARG A 1 97 ? 4.065 -13.622 9.394 1.00 50.94 97 ARG A O 1
ATOM 774 N N . LEU A 1 98 ? 5.439 -11.881 8.980 1.00 54.59 98 LEU A N 1
ATOM 775 C CA . LEU A 1 98 ? 4.851 -10.980 9.969 1.00 54.59 98 LEU A CA 1
ATOM 776 C C . LEU A 1 98 ? 3.435 -10.625 9.514 1.00 54.59 98 LEU A C 1
ATOM 778 O O . LEU A 1 98 ? 3.228 -9.697 8.736 1.00 54.59 98 LEU A O 1
ATOM 782 N N . VAL A 1 99 ? 2.450 -11.396 9.971 1.00 60.50 99 VAL A N 1
ATOM 783 C CA . VAL A 1 99 ? 1.036 -11.056 9.818 1.00 60.50 99 VAL A CA 1
ATOM 784 C C . VAL A 1 99 ? 0.719 -9.995 10.874 1.00 60.50 99 VAL A C 1
ATOM 786 O O . VAL A 1 99 ? 0.857 -10.284 12.069 1.00 60.50 99 VAL A O 1
ATOM 789 N N . PRO A 1 100 ? 0.301 -8.777 10.483 1.00 65.50 100 PRO A N 1
ATOM 790 C CA . PRO A 1 100 ? -0.163 -7.781 11.437 1.00 65.50 100 PRO A CA 1
ATOM 791 C C . PRO A 1 100 ? -1.262 -8.356 12.334 1.00 65.50 100 PRO A C 1
ATOM 793 O O . PRO A 1 100 ? -2.209 -8.983 11.856 1.00 65.50 100 PRO A O 1
ATOM 796 N N . LYS A 1 101 ? -1.149 -8.143 13.646 1.00 70.94 101 LYS A N 1
ATOM 797 C CA . LYS A 1 101 ? -2.238 -8.454 14.580 1.00 70.94 101 LYS A CA 1
ATOM 798 C C . LYS A 1 101 ? -3.311 -7.371 14.473 1.00 70.94 101 LYS A C 1
ATOM 800 O O . LYS A 1 101 ? -2.986 -6.208 14.240 1.00 70.94 101 LYS A O 1
ATOM 805 N N . ALA A 1 102 ? -4.572 -7.758 14.653 1.00 68.69 102 ALA A N 1
ATOM 806 C CA . ALA A 1 102 ? -5.676 -6.810 14.756 1.00 68.69 102 ALA A CA 1
ATOM 807 C C . ALA A 1 102 ? -5.402 -5.814 15.894 1.00 68.69 102 ALA A C 1
ATOM 809 O O . ALA A 1 102 ? -4.869 -6.202 16.941 1.00 68.69 102 ALA A O 1
ATOM 810 N N . LEU A 1 103 ? -5.746 -4.542 15.682 1.00 61.69 103 LEU A N 1
ATOM 811 C CA . LEU A 1 103 ? -5.694 -3.535 16.736 1.00 61.69 103 LEU A CA 1
ATOM 812 C C . LEU A 1 103 ? -6.814 -3.849 17.740 1.00 61.69 103 LEU A C 1
ATOM 814 O O . LEU A 1 103 ? -7.989 -3.800 17.387 1.00 61.69 103 LEU A O 1
ATOM 818 N N . SER A 1 104 ? -6.433 -4.242 18.959 1.00 51.34 104 SER A N 1
ATOM 819 C CA . SER A 1 104 ? -7.346 -4.506 20.084 1.00 51.34 104 SER A CA 1
ATOM 820 C C . SER A 1 104 ? -8.001 -3.240 20.614 1.00 51.34 104 SER A C 1
ATOM 822 O O . SER A 1 104 ? -7.248 -2.246 20.754 1.00 51.34 104 SER A O 1
#

pLDDT: mean 81.34, std 18.55, range [37.47, 96.94]

InterPro domains:
  IPR036188 FAD/NAD(P)-binding domain superfamily [G3DSA:3.50.50.60] (1-93)

Radius of gyration: 16.86 Å; chains: 1; bounding box: 41×34×52 Å

Organism: NCBI:txid412755

Secondary structure (DSSP, 8-state):
----------TT-S----TTHHHHHHHHHHHHHHH-SS----HHHHHTS---HHHHHHHHHHHHHHHHH-----GGG---GGGG--SSS---S-----PPPP--

Foldseek 3Di:
DDDDDDDDDDPPPAQDPDPCNVVVLVVVVVVCVVPHQLDFFADCVRSSDPDDPVLRVLLVVVSVCCNPVVQQFDSNPQDPVVVVPPDDDPPPDPPDRDRTHHDD